Protein AF-A0A6P5U0V2-F1 (afdb_monomer_lite)

Foldseek 3Di:
DDDPPPDDDDPVVVVVVVVVVVVVVVVVVVVVVLVVVPPDPDPDPVPVPVVVLVVVVVVFVDDSVVLVVLQVVQCCLCPSPNVPQWHALLSVCCVPPVGSDDDDPVSVVLQVQLPPVPPRIHHSSSSRVSCRVVPDPPDD

Radius of gyration: 22.87 Å; chains: 1; bounding box: 78×33×63 Å

Organism: Prunus avium (NCBI:txid42229)

pLDDT: mean 78.42, std 18.12, range [31.5, 96.31]

Secondary structure (DSSP, 8-state):
----------HHHHHHHHHHHHHHHHHHHHHHHHHHT----------S-HHHHHHHHHHSS--HHHHHHHHHHHHHHTTSS--SSSEEHHHHHHHHHS-S-S--HHHHHHHHHH-SS-SSEE-HHHHHHHHHTTSPPP--

Structure (mmCIF, N/CA/C/O backbone):
data_AF-A0A6P5U0V2-F1
#
_entry.id   AF-A0A6P5U0V2-F1
#
loop_
_atom_site.group_PDB
_atom_site.id
_atom_site.type_symbol
_atom_site.label_atom_id
_atom_site.label_alt_id
_atom_site.label_comp_id
_atom_site.label_asym_id
_atom_site.label_entity_id
_atom_site.label_seq_id
_atom_site.pdbx_PDB_ins_code
_atom_site.Cartn_x
_atom_site.Cartn_y
_atom_site.Cartn_z
_atom_site.occupancy
_atom_site.B_iso_or_equiv
_atom_site.auth_seq_id
_atom_site.auth_comp_id
_atom_site.auth_asym_id
_atom_site.auth_atom_id
_atom_site.pdbx_PDB_model_num
ATOM 1 N N . MET A 1 1 ? -57.575 7.567 32.388 1.00 35.69 1 MET A N 1
ATOM 2 C CA . MET A 1 1 ? -57.324 7.178 30.985 1.00 35.69 1 MET A CA 1
ATOM 3 C C . MET A 1 1 ? -56.023 7.835 30.590 1.00 35.69 1 MET A C 1
ATOM 5 O O . MET A 1 1 ? -55.983 9.008 30.243 1.00 35.69 1 MET A O 1
ATOM 9 N N . ASP A 1 2 ? -54.969 7.074 30.832 1.00 42.03 2 ASP A N 1
ATOM 10 C CA . ASP A 1 2 ? -53.555 7.418 30.739 1.00 42.03 2 ASP A CA 1
ATOM 11 C C . ASP A 1 2 ? -53.061 7.208 29.306 1.00 42.03 2 ASP A C 1
ATOM 13 O O . ASP A 1 2 ? -53.521 6.252 28.690 1.00 42.03 2 ASP A O 1
ATOM 17 N N . PHE A 1 3 ? -52.108 8.016 28.812 1.00 31.50 3 PHE A N 1
ATOM 18 C CA . PHE A 1 3 ? -50.930 7.503 28.079 1.00 31.50 3 PHE A CA 1
ATOM 19 C C . PHE A 1 3 ? -49.884 8.591 27.738 1.00 31.50 3 PHE A C 1
ATOM 21 O O . PHE A 1 3 ? -49.513 8.775 26.584 1.00 31.50 3 PHE A O 1
ATOM 28 N N . TRP A 1 4 ? -49.340 9.306 28.726 1.00 40.41 4 TRP A N 1
ATOM 29 C CA . TRP A 1 4 ? -47.993 9.876 28.559 1.00 40.41 4 TRP A CA 1
ATOM 30 C C . TRP A 1 4 ? -47.007 8.881 29.160 1.00 40.41 4 TRP A C 1
ATOM 32 O O . TRP A 1 4 ? -46.662 8.940 30.337 1.00 40.41 4 TRP A O 1
ATOM 42 N N . ARG A 1 5 ? -46.627 7.884 28.354 1.00 35.75 5 ARG A N 1
ATOM 43 C CA . ARG A 1 5 ? -45.618 6.886 28.716 1.00 35.75 5 ARG A CA 1
ATOM 44 C C . ARG A 1 5 ? -44.236 7.517 28.553 1.00 35.75 5 ARG A C 1
ATOM 46 O O . ARG A 1 5 ? -43.553 7.314 27.553 1.00 35.75 5 ARG A O 1
ATOM 53 N N . SER A 1 6 ? -43.851 8.314 29.543 1.00 41.31 6 SER A N 1
ATOM 54 C CA . SER A 1 6 ? -42.483 8.789 29.734 1.00 41.31 6 SER A CA 1
ATOM 55 C C . SER A 1 6 ? -41.578 7.570 29.906 1.00 41.31 6 SER A C 1
ATOM 57 O O . SER A 1 6 ? -41.598 6.916 30.946 1.00 41.31 6 SER A O 1
ATOM 59 N N . SER A 1 7 ? -40.830 7.212 28.866 1.00 48.03 7 SER A N 1
ATOM 60 C CA . SER A 1 7 ? -39.841 6.138 28.953 1.00 48.03 7 SER A CA 1
ATOM 61 C C . SER A 1 7 ? -38.583 6.736 29.578 1.00 48.03 7 SER A C 1
ATOM 63 O O . SER A 1 7 ? -37.875 7.502 28.929 1.00 48.03 7 SER A O 1
ATOM 65 N N . SER A 1 8 ? -38.352 6.471 30.865 1.00 59.53 8 SER A N 1
ATOM 66 C CA . SER A 1 8 ? -37.146 6.907 31.568 1.00 59.53 8 SER A CA 1
ATOM 67 C C . SER A 1 8 ? -35.952 6.096 31.064 1.00 59.53 8 SER A C 1
ATOM 69 O O . SER A 1 8 ? -35.738 4.972 31.515 1.00 59.53 8 SER A O 1
ATOM 71 N N . LEU A 1 9 ? -35.194 6.643 30.114 1.00 59.34 9 LEU A N 1
ATOM 72 C CA . LEU A 1 9 ? -33.872 6.113 29.783 1.00 59.34 9 LEU A CA 1
ATOM 73 C C . LEU A 1 9 ? -33.003 6.175 31.043 1.00 59.34 9 LEU A C 1
ATOM 75 O O . LEU A 1 9 ? -32.950 7.200 31.730 1.00 59.34 9 LEU A O 1
ATOM 79 N N . SER A 1 10 ? -32.371 5.056 31.373 1.00 75.25 10 SER A N 1
ATOM 80 C CA . SER A 1 10 ? -31.473 4.940 32.514 1.00 75.25 10 SER A CA 1
ATOM 81 C C . SER A 1 10 ? -30.261 5.857 32.329 1.00 75.25 10 SER A C 1
ATOM 83 O O . SER A 1 10 ? -29.835 6.149 31.210 1.00 75.25 10 SER A O 1
ATOM 85 N N . LEU A 1 11 ? -29.669 6.302 33.439 1.00 74.50 11 LEU A N 1
ATOM 86 C CA . LEU A 1 11 ? -28.476 7.158 33.447 1.00 74.50 11 LEU A CA 1
ATOM 87 C C . LEU A 1 11 ? -27.356 6.611 32.532 1.00 74.50 11 LEU A C 1
ATOM 89 O O . LEU A 1 11 ? -26.650 7.383 31.890 1.00 74.50 11 LEU A O 1
ATOM 93 N N . GLY A 1 12 ? -27.228 5.282 32.434 1.00 73.56 12 GLY A N 1
ATOM 94 C CA . GLY A 1 12 ? -26.243 4.610 31.584 1.00 73.56 12 GLY A CA 1
ATOM 95 C C . GLY A 1 12 ? -26.471 4.813 30.085 1.00 73.56 12 GLY A C 1
ATOM 96 O O . GLY A 1 12 ? -25.506 4.972 29.343 1.00 73.56 12 GLY A O 1
ATOM 97 N N . GLU A 1 13 ? -27.721 4.884 29.632 1.00 78.94 13 GLU A N 1
ATOM 98 C CA . GLU A 1 13 ? -28.049 5.105 28.217 1.00 78.94 13 GLU A CA 1
ATOM 99 C C . GLU A 1 13 ? -27.794 6.559 27.810 1.00 78.94 13 GLU A C 1
ATOM 101 O O . GLU A 1 13 ? -27.306 6.826 26.713 1.00 78.94 13 GLU A O 1
ATOM 106 N N . TRP A 1 14 ? -28.031 7.497 28.731 1.00 80.19 14 TRP A N 1
ATOM 107 C CA . TRP A 1 14 ? -27.669 8.904 28.554 1.00 80.19 14 TRP A CA 1
ATOM 108 C C . TRP A 1 14 ? -26.158 9.103 28.449 1.00 80.19 14 TRP A C 1
ATOM 110 O O . TRP A 1 14 ? -25.680 9.807 27.560 1.00 80.19 14 TRP A O 1
ATOM 120 N N . ILE A 1 15 ? -25.407 8.448 29.335 1.00 86.06 15 ILE A N 1
ATOM 121 C CA . ILE A 1 15 ? -23.944 8.468 29.309 1.00 86.06 15 ILE A CA 1
ATOM 122 C C . ILE A 1 15 ? -23.444 7.859 27.993 1.00 86.06 15 ILE A C 1
ATOM 124 O O . ILE A 1 15 ? -22.623 8.469 27.315 1.00 86.06 15 ILE A O 1
ATOM 128 N N . CYS A 1 16 ? -23.983 6.710 27.581 1.00 81.19 16 CYS A N 1
ATOM 129 C CA . CYS A 1 16 ? -23.580 6.040 26.346 1.00 81.19 16 CYS A CA 1
ATOM 130 C C . CYS A 1 16 ? -23.844 6.903 25.100 1.00 81.19 16 CYS A C 1
ATOM 132 O O . CYS A 1 16 ? -22.944 7.086 24.282 1.00 81.19 16 CYS A O 1
ATOM 134 N N . ALA A 1 17 ? -25.027 7.516 24.992 1.00 83.44 17 ALA A N 1
ATOM 135 C CA . ALA A 1 17 ? -25.353 8.410 23.881 1.00 83.44 17 ALA A CA 1
ATOM 136 C C . ALA A 1 17 ? -24.435 9.646 23.829 1.00 83.44 17 ALA A C 1
ATOM 138 O O . ALA A 1 17 ? -23.992 10.045 22.751 1.00 83.44 17 ALA A O 1
ATOM 139 N N . ALA A 1 18 ? -24.102 10.224 24.988 1.00 84.06 18 ALA A N 1
ATOM 140 C CA . ALA A 1 18 ? -23.179 11.354 25.073 1.00 84.06 18 ALA A CA 1
ATOM 141 C C . ALA A 1 18 ? -21.746 10.971 24.660 1.00 84.06 18 ALA A C 1
ATOM 143 O O . ALA A 1 18 ? -21.099 11.720 23.928 1.00 84.06 18 ALA A O 1
ATOM 144 N N . PHE A 1 19 ? -21.267 9.791 25.071 1.00 87.06 19 PHE A N 1
ATOM 145 C CA . PHE A 1 19 ? -19.957 9.276 24.661 1.00 87.06 19 PHE A CA 1
ATOM 146 C C . PHE A 1 19 ? -19.891 8.996 23.158 1.00 87.06 19 PHE A C 1
ATOM 148 O O . PHE A 1 19 ? -18.904 9.363 22.526 1.00 87.06 19 PHE A O 1
ATOM 155 N N . ILE A 1 20 ? -20.940 8.418 22.568 1.00 86.19 20 ILE A N 1
ATOM 156 C CA . ILE A 1 20 ? -21.002 8.171 21.119 1.00 86.19 20 ILE A CA 1
ATOM 157 C C . ILE A 1 20 ? -20.915 9.490 20.344 1.00 86.19 20 ILE A C 1
ATOM 159 O O . ILE A 1 20 ? -20.136 9.591 19.400 1.00 86.19 20 ILE A O 1
ATOM 163 N N . LEU A 1 21 ? -21.655 10.522 20.762 1.00 86.81 21 LEU A N 1
ATOM 164 C CA . LEU A 1 21 ? -21.589 11.838 20.122 1.00 86.81 21 LEU A CA 1
ATOM 165 C C . LEU A 1 21 ? -20.183 12.446 20.220 1.00 86.81 21 LEU A C 1
ATOM 167 O O . LEU A 1 21 ? -19.686 13.016 19.253 1.00 86.81 21 LEU A O 1
ATOM 171 N N . PHE A 1 22 ? -19.531 12.297 21.373 1.00 90.06 22 PHE A N 1
ATOM 172 C CA . PHE A 1 22 ? -18.180 12.803 21.589 1.00 90.06 22 PHE A CA 1
ATOM 173 C C . PHE A 1 22 ? -17.141 12.076 20.724 1.00 90.06 22 PHE A C 1
ATOM 175 O O . PHE A 1 22 ? -16.295 12.731 20.122 1.00 90.06 22 PHE A O 1
ATOM 182 N N . VAL A 1 23 ? -17.246 10.749 20.598 1.00 87.62 23 VAL A N 1
ATOM 183 C CA . VAL A 1 23 ? -16.392 9.947 19.709 1.00 87.62 23 VAL A CA 1
ATOM 184 C C . VAL A 1 23 ? -16.599 10.359 18.253 1.00 87.62 23 VAL A C 1
ATOM 186 O O . VAL A 1 23 ? -15.622 10.646 17.577 1.00 87.62 23 VAL A O 1
ATOM 189 N N . VAL A 1 24 ? -17.844 10.501 17.786 1.00 87.19 24 VAL A N 1
ATOM 190 C CA . VAL A 1 24 ? -18.129 10.952 16.409 1.00 87.19 24 VAL A CA 1
ATOM 191 C C . VAL A 1 24 ? -17.547 12.343 16.140 1.00 87.19 24 VAL A C 1
ATOM 193 O O . VAL A 1 24 ? -16.984 12.578 15.075 1.00 87.19 24 VAL A O 1
ATOM 196 N N . ILE A 1 25 ? -17.641 13.267 17.101 1.00 90.62 25 ILE A N 1
ATOM 197 C CA . ILE A 1 25 ? -17.050 14.605 16.966 1.00 90.62 25 ILE A CA 1
ATOM 198 C C . ILE A 1 25 ? -15.522 14.525 16.906 1.00 90.62 25 ILE A C 1
ATOM 200 O O . ILE A 1 25 ? -14.926 15.203 16.074 1.00 90.62 25 ILE A O 1
ATOM 204 N N . ILE A 1 26 ? -14.891 13.710 17.756 1.00 88.81 26 ILE A N 1
ATOM 205 C CA . ILE A 1 26 ? -13.436 13.512 17.741 1.00 88.81 26 ILE A CA 1
ATOM 206 C C . ILE A 1 26 ? -12.987 12.911 16.409 1.00 88.81 26 ILE A C 1
ATOM 208 O O . ILE A 1 26 ? -12.052 13.435 15.816 1.00 88.81 26 ILE A O 1
ATOM 212 N N . GLU A 1 27 ? -13.670 11.883 15.911 1.00 82.38 27 GLU A N 1
ATOM 213 C CA . GLU A 1 27 ? -13.374 11.250 14.620 1.00 82.38 27 GLU A CA 1
ATOM 214 C C . GLU A 1 27 ? -13.464 12.258 13.464 1.00 82.38 27 GLU A C 1
ATOM 216 O O . GLU A 1 27 ? -12.543 12.373 12.655 1.00 82.38 27 GLU A O 1
ATOM 221 N N . VAL A 1 28 ? -14.525 13.073 13.424 1.00 82.88 28 VAL A N 1
ATOM 222 C CA . VAL A 1 28 ? -14.673 14.135 12.412 1.00 82.88 28 VAL A CA 1
ATOM 223 C C . VAL A 1 28 ? -13.575 15.191 12.551 1.00 82.88 28 VAL A C 1
ATOM 225 O O . VAL A 1 28 ? -13.055 15.675 11.547 1.00 82.88 28 VAL A O 1
ATOM 228 N N . LEU A 1 29 ? -13.195 15.554 13.777 1.00 82.94 29 LEU A N 1
ATOM 229 C CA . LEU A 1 29 ? -12.153 16.548 14.021 1.00 82.94 29 LEU A CA 1
ATOM 230 C C . LEU A 1 29 ? -10.769 16.025 13.617 1.00 82.94 29 LEU A C 1
ATOM 232 O O . LEU A 1 29 ? -9.999 16.771 13.019 1.00 82.94 29 LEU A O 1
ATOM 236 N N . ILE A 1 30 ? -10.475 14.751 13.891 1.00 81.25 30 ILE A N 1
ATOM 237 C CA . ILE A 1 30 ? -9.260 14.072 13.429 1.00 81.25 30 ILE A CA 1
ATOM 238 C C . ILE A 1 30 ? -9.231 14.084 11.904 1.00 81.25 30 ILE A C 1
ATOM 240 O O . ILE A 1 30 ? -8.252 14.570 11.349 1.00 81.25 30 ILE A O 1
ATOM 244 N N . PHE A 1 31 ? -10.320 13.672 11.247 1.00 74.06 31 PHE A N 1
ATOM 245 C CA . PHE A 1 31 ? -10.428 13.650 9.787 1.00 74.06 31 PHE A CA 1
ATOM 246 C C . PHE A 1 31 ? -10.191 15.033 9.153 1.00 74.06 31 PHE A C 1
ATOM 248 O O . PHE A 1 31 ? -9.426 15.164 8.197 1.00 74.06 31 PHE A O 1
ATOM 255 N N . VAL A 1 32 ? -10.791 16.089 9.715 1.00 73.38 32 VAL A N 1
ATOM 256 C CA . VAL A 1 32 ? -10.603 17.476 9.248 1.00 73.38 32 VAL A CA 1
ATOM 257 C C . VAL A 1 32 ? -9.167 17.951 9.470 1.00 73.38 32 VAL A C 1
ATOM 259 O O . VAL A 1 32 ? -8.594 18.612 8.605 1.00 73.38 32 VAL A O 1
ATOM 262 N N . VAL A 1 33 ? -8.561 17.623 10.612 1.00 73.31 33 VAL A N 1
ATOM 263 C CA . VAL A 1 33 ? -7.186 18.033 10.919 1.00 73.31 33 VAL A CA 1
ATOM 264 C C . VAL A 1 33 ? -6.183 17.278 10.042 1.00 73.31 33 VAL A C 1
ATOM 266 O O . VAL A 1 33 ? -5.233 17.897 9.569 1.00 73.31 33 VAL A O 1
ATOM 269 N N . THR A 1 34 ? -6.399 15.991 9.760 1.00 67.19 34 THR A N 1
ATOM 270 C CA . THR A 1 34 ? -5.563 15.219 8.825 1.00 67.19 34 THR A CA 1
ATOM 271 C C . THR A 1 34 ? -5.674 15.737 7.392 1.00 67.19 34 THR A C 1
ATOM 273 O O . THR A 1 34 ? -4.651 15.855 6.721 1.00 67.19 34 THR A O 1
ATOM 276 N N . ASP A 1 35 ? -6.864 16.162 6.951 1.00 58.41 35 ASP A N 1
ATOM 277 C CA . ASP A 1 35 ? -7.057 16.796 5.637 1.00 58.41 35 ASP A CA 1
ATOM 278 C C . ASP A 1 35 ? -6.303 18.142 5.545 1.00 58.41 35 ASP A C 1
ATOM 280 O O . ASP A 1 35 ? -5.623 18.420 4.555 1.00 58.41 35 ASP A O 1
ATOM 284 N N . CYS A 1 36 ? -6.284 18.924 6.636 1.00 54.75 36 CYS A N 1
ATOM 285 C CA . CYS A 1 36 ? -5.545 20.192 6.730 1.00 54.75 36 CYS A CA 1
ATOM 286 C C . CYS A 1 36 ? -4.009 20.058 6.676 1.00 54.75 36 CYS A C 1
ATOM 288 O O . CYS A 1 36 ? -3.325 21.056 6.435 1.00 54.75 36 CYS A O 1
ATOM 290 N N . PHE A 1 37 ? -3.435 18.874 6.920 1.00 54.38 37 PHE A N 1
ATOM 291 C CA . PHE A 1 37 ? -1.977 18.672 6.916 1.00 54.38 37 PHE A CA 1
ATOM 292 C C . PHE A 1 37 ? -1.412 18.145 5.587 1.00 54.38 37 PHE A C 1
ATOM 294 O O . PHE A 1 37 ? -0.198 17.946 5.491 1.00 54.38 37 PHE A O 1
ATOM 301 N N . SER A 1 38 ? -2.244 18.005 4.552 1.00 51.75 38 SER A N 1
ATOM 302 C CA . SER A 1 38 ? -1.845 17.405 3.268 1.00 51.75 38 SER A CA 1
ATOM 303 C C . SER A 1 38 ? -0.969 18.287 2.358 1.00 51.75 38 SER A C 1
ATOM 305 O O . SER A 1 38 ? -0.471 17.793 1.353 1.00 51.75 38 SER A O 1
ATOM 307 N N . ASP A 1 39 ? -0.682 19.546 2.713 1.00 46.84 39 ASP A N 1
ATOM 308 C CA . ASP A 1 39 ? 0.137 20.464 1.893 1.00 46.84 39 ASP A CA 1
ATOM 309 C C . ASP A 1 39 ? 1.475 20.852 2.544 1.00 46.84 39 ASP A C 1
ATOM 311 O O . ASP A 1 39 ? 1.865 22.022 2.617 1.00 46.84 39 ASP A O 1
ATOM 315 N N . ARG A 1 40 ? 2.241 19.864 3.022 1.00 50.25 40 ARG A N 1
ATOM 316 C CA . ARG A 1 40 ? 3.667 20.085 3.309 1.00 50.25 40 ARG A CA 1
ATOM 317 C C . ARG A 1 40 ? 4.530 19.306 2.322 1.00 50.25 40 ARG A C 1
ATOM 319 O O . ARG A 1 40 ? 4.631 18.090 2.468 1.00 50.25 40 ARG A O 1
ATOM 326 N N . PRO A 1 41 ? 5.235 19.975 1.384 1.00 43.81 41 PRO A N 1
ATOM 327 C CA . PRO A 1 41 ? 6.309 19.329 0.649 1.00 43.81 41 PRO A CA 1
ATOM 328 C C . PRO A 1 41 ? 7.428 19.044 1.651 1.00 43.81 41 PRO A C 1
ATOM 330 O O . PRO A 1 41 ? 8.248 19.906 1.976 1.00 43.81 41 PRO A O 1
ATOM 333 N N . ARG A 1 42 ? 7.427 17.838 2.222 1.00 46.81 42 ARG A N 1
ATOM 334 C CA . ARG A 1 42 ? 8.554 17.372 3.023 1.00 46.81 42 ARG A CA 1
ATOM 335 C C . ARG A 1 42 ? 9.739 17.168 2.081 1.00 46.81 42 ARG A C 1
ATOM 337 O O . ARG A 1 42 ? 9.553 16.625 0.990 1.00 46.81 42 ARG A O 1
ATOM 344 N N . PRO A 1 43 ? 10.958 17.578 2.471 1.00 42.41 43 PRO A N 1
ATOM 345 C CA . PRO A 1 43 ? 12.144 17.253 1.702 1.00 42.41 43 PRO A CA 1
ATOM 346 C C . PRO A 1 43 ? 12.283 15.732 1.706 1.00 42.41 43 PRO A C 1
ATOM 348 O O . PRO A 1 43 ? 12.627 15.122 2.717 1.00 42.41 43 PRO A O 1
ATOM 351 N N . THR A 1 44 ? 11.958 15.128 0.568 1.00 45.59 44 THR A N 1
ATOM 352 C CA . THR A 1 44 ? 12.106 13.705 0.284 1.00 45.59 44 THR A CA 1
ATOM 353 C C . THR A 1 44 ? 13.513 13.268 0.673 1.00 45.59 44 THR A C 1
ATOM 355 O O . THR A 1 44 ? 14.489 13.630 0.004 1.00 45.59 44 THR A O 1
ATOM 358 N N . LYS A 1 45 ? 13.640 12.468 1.736 1.00 42.69 45 LYS A N 1
ATOM 359 C CA . LYS A 1 45 ? 14.811 11.611 1.897 1.00 42.69 45 LYS A CA 1
ATOM 360 C C . LYS A 1 45 ? 14.782 10.656 0.709 1.00 42.69 45 LYS A C 1
ATOM 362 O O . LYS A 1 45 ? 14.009 9.709 0.682 1.00 42.69 45 LYS A O 1
ATOM 367 N N . ARG A 1 46 ? 15.605 10.944 -0.299 1.00 44.41 46 ARG A N 1
ATOM 368 C CA . ARG A 1 46 ? 15.923 10.044 -1.414 1.00 44.41 46 ARG A CA 1
ATOM 369 C C . ARG A 1 46 ? 16.642 8.804 -0.866 1.00 44.41 46 ARG A C 1
ATOM 371 O O . ARG A 1 46 ? 17.853 8.687 -1.026 1.00 44.41 46 ARG A O 1
ATOM 378 N N . ARG A 1 47 ? 15.951 7.933 -0.127 1.00 46.81 47 ARG A N 1
ATOM 379 C CA . ARG A 1 47 ? 16.528 6.664 0.341 1.00 46.81 47 ARG A CA 1
ATOM 380 C C . ARG A 1 47 ? 16.341 5.536 -0.667 1.00 46.81 47 ARG A C 1
ATOM 382 O O . ARG A 1 47 ? 17.188 4.649 -0.706 1.00 46.81 47 ARG A O 1
ATOM 389 N N . PHE A 1 48 ? 15.369 5.640 -1.573 1.00 50.75 48 PHE A N 1
ATOM 390 C CA . PHE A 1 48 ? 15.369 4.842 -2.796 1.00 50.75 48 PHE A CA 1
ATOM 391 C C . PHE A 1 48 ? 16.267 5.516 -3.842 1.00 50.75 48 PHE A C 1
ATOM 393 O O . PHE A 1 48 ? 15.863 6.374 -4.622 1.00 50.75 48 PHE A O 1
ATOM 400 N N . THR A 1 49 ? 17.564 5.236 -3.740 1.00 52.44 49 THR A N 1
ATOM 401 C CA . THR A 1 49 ? 18.595 5.850 -4.583 1.00 52.44 49 THR A CA 1
ATOM 402 C C . THR A 1 49 ? 18.418 5.378 -6.028 1.00 52.44 49 THR A C 1
ATOM 404 O O . THR A 1 49 ? 18.234 4.189 -6.255 1.00 52.44 49 THR A O 1
ATOM 407 N N . PHE A 1 50 ? 18.536 6.277 -7.010 1.00 51.00 50 PHE A N 1
ATOM 408 C CA . PHE A 1 50 ? 18.413 6.000 -8.456 1.00 51.00 50 PHE A CA 1
ATOM 409 C C . PHE A 1 50 ? 19.211 4.766 -8.940 1.00 51.00 50 PHE A C 1
ATOM 411 O O . PHE A 1 50 ? 18.789 4.074 -9.859 1.00 51.00 50 PHE A O 1
ATOM 418 N N . GLY A 1 51 ? 20.330 4.438 -8.280 1.00 52.84 51 GLY A N 1
ATOM 419 C CA . GLY A 1 51 ? 21.098 3.215 -8.547 1.00 52.84 51 GLY A CA 1
ATOM 420 C C . GLY A 1 51 ? 20.337 1.911 -8.261 1.00 52.84 51 GLY A C 1
ATOM 421 O O . GLY A 1 51 ? 20.508 0.942 -8.993 1.00 52.84 51 GLY A O 1
ATOM 422 N N . ASN A 1 52 ? 19.446 1.894 -7.264 1.00 61.00 52 ASN A N 1
ATOM 423 C CA . ASN A 1 52 ? 18.575 0.749 -6.984 1.00 61.00 52 ASN A CA 1
ATOM 424 C C . ASN A 1 52 ? 17.437 0.662 -8.012 1.00 61.00 52 ASN A C 1
ATOM 426 O O . ASN A 1 52 ? 17.074 -0.436 -8.415 1.00 61.00 52 ASN A O 1
ATOM 430 N N . MET A 1 53 ? 16.933 1.805 -8.503 1.00 64.00 53 MET A N 1
ATOM 431 C CA . MET A 1 53 ? 15.918 1.830 -9.567 1.00 64.00 53 MET A CA 1
ATOM 432 C C . MET A 1 53 ? 16.439 1.230 -10.872 1.00 64.00 53 MET A C 1
ATOM 434 O O . MET A 1 53 ? 15.702 0.503 -11.522 1.00 64.00 53 MET A O 1
ATOM 438 N N . SER A 1 54 ? 17.698 1.483 -11.251 1.00 59.81 54 SER A N 1
ATOM 439 C CA . SER A 1 54 ? 18.281 0.857 -12.447 1.00 59.81 54 SER A CA 1
ATOM 440 C C . SER A 1 54 ? 18.454 -0.658 -12.320 1.00 59.81 54 SER A C 1
ATOM 442 O O . SER A 1 54 ? 18.350 -1.347 -13.326 1.00 59.81 54 SER A O 1
ATOM 444 N N . VAL A 1 55 ? 18.699 -1.173 -11.109 1.00 63.50 55 VAL A N 1
ATOM 445 C CA . VAL A 1 55 ? 18.804 -2.622 -10.865 1.00 63.50 55 VAL A CA 1
ATOM 446 C C . VAL A 1 55 ? 17.418 -3.270 -10.889 1.00 63.50 55 VAL A C 1
ATOM 448 O O . VAL A 1 55 ? 17.240 -4.265 -11.580 1.00 63.50 55 VAL A O 1
ATOM 451 N N . LEU A 1 56 ? 16.416 -2.664 -10.237 1.00 65.25 56 LEU A N 1
ATOM 452 C CA . LEU A 1 56 ? 15.029 -3.141 -10.328 1.00 65.25 56 LEU A CA 1
ATOM 453 C C . LEU A 1 56 ? 14.474 -3.047 -11.756 1.00 65.25 56 LEU A C 1
ATOM 455 O O . LEU A 1 56 ? 13.765 -3.943 -12.184 1.00 65.25 56 LEU A O 1
ATOM 459 N N . ALA A 1 57 ? 14.786 -1.996 -12.516 1.00 61.44 57 ALA A N 1
ATOM 460 C CA . ALA A 1 57 ? 14.310 -1.848 -13.896 1.00 61.44 57 ALA A CA 1
ATOM 461 C C . ALA A 1 57 ? 14.861 -2.919 -14.855 1.00 61.44 57 ALA A C 1
ATOM 463 O O . ALA A 1 57 ? 14.281 -3.142 -15.912 1.00 61.44 57 ALA A O 1
ATOM 464 N N . ASP A 1 58 ? 15.984 -3.561 -14.525 1.00 63.31 58 ASP A N 1
ATOM 465 C CA . ASP A 1 58 ? 16.512 -4.681 -15.315 1.00 63.31 58 ASP A CA 1
ATOM 466 C C . ASP A 1 58 ? 15.760 -5.990 -15.004 1.00 63.31 58 ASP A C 1
ATOM 468 O O . ASP A 1 58 ? 15.579 -6.845 -15.870 1.00 63.31 58 ASP A O 1
ATOM 472 N N . GLU A 1 59 ? 15.254 -6.117 -13.776 1.00 67.38 59 GLU A N 1
ATOM 473 C CA . GLU A 1 59 ? 14.475 -7.264 -13.299 1.00 67.38 59 GLU A CA 1
ATOM 474 C C . GLU A 1 59 ? 12.971 -7.139 -13.620 1.00 67.38 59 GLU A C 1
ATOM 476 O O . GLU A 1 59 ? 12.245 -8.133 -13.712 1.00 67.38 59 GLU A O 1
ATOM 481 N N . ILE A 1 60 ? 12.487 -5.914 -13.837 1.00 72.38 60 ILE A N 1
ATOM 482 C CA . ILE A 1 60 ? 11.065 -5.567 -13.863 1.00 72.38 60 ILE A CA 1
ATOM 483 C C . ILE A 1 60 ? 10.746 -4.793 -15.148 1.00 72.38 60 ILE A C 1
ATOM 485 O O . ILE A 1 60 ? 11.526 -3.967 -15.601 1.00 72.38 60 ILE A O 1
ATOM 489 N N . ARG A 1 61 ? 9.577 -5.020 -15.761 1.00 73.12 61 ARG A N 1
ATOM 490 C CA . ARG A 1 61 ? 9.237 -4.485 -17.100 1.00 73.12 61 ARG A CA 1
ATOM 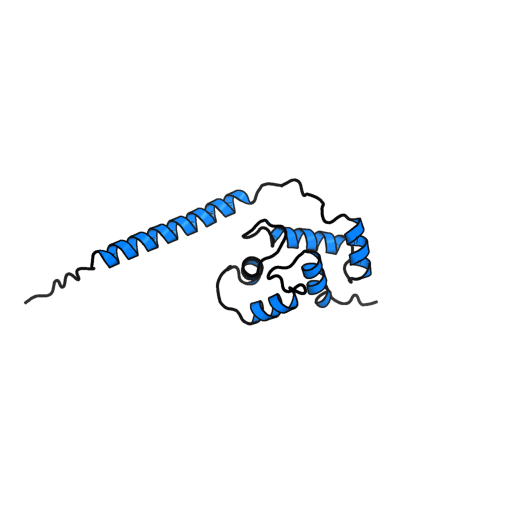491 C C . ARG A 1 61 ? 8.988 -2.968 -17.165 1.00 73.12 61 ARG A C 1
ATOM 493 O O . ARG A 1 61 ? 8.609 -2.468 -18.223 1.00 73.12 61 ARG A O 1
ATOM 500 N N . PHE A 1 62 ? 9.206 -2.247 -16.069 1.00 77.19 62 PHE A N 1
ATOM 501 C CA . PHE A 1 62 ? 8.989 -0.807 -15.983 1.00 77.19 62 PHE A CA 1
ATOM 502 C C . PHE A 1 62 ? 10.219 -0.009 -16.428 1.00 77.19 62 PHE A C 1
ATOM 504 O O . PHE A 1 62 ? 11.347 -0.296 -16.028 1.00 77.19 62 PHE A O 1
ATOM 511 N N . ILE A 1 63 ? 10.005 1.064 -17.191 1.00 81.00 63 ILE A N 1
ATOM 512 C CA . ILE A 1 63 ? 11.063 2.052 -17.462 1.00 81.00 63 ILE A CA 1
ATOM 513 C C . ILE A 1 63 ? 11.266 2.991 -16.261 1.00 81.00 63 ILE A C 1
ATOM 515 O O . ILE A 1 63 ? 10.380 3.160 -15.428 1.00 81.00 63 ILE A O 1
ATOM 519 N N . VAL A 1 64 ? 12.410 3.684 -16.202 1.00 80.50 64 VAL A N 1
ATOM 520 C CA . VAL A 1 64 ? 12.773 4.595 -15.091 1.00 80.50 64 VAL A CA 1
ATOM 521 C C . VAL A 1 64 ? 11.663 5.602 -14.752 1.00 80.50 64 VAL A C 1
ATOM 523 O O . VAL A 1 64 ? 11.364 5.823 -13.584 1.00 80.50 64 VAL A O 1
ATOM 526 N N . ASN A 1 65 ? 11.008 6.179 -15.763 1.00 85.12 65 ASN A N 1
ATOM 527 C CA . ASN A 1 65 ? 9.924 7.143 -15.546 1.00 85.12 65 ASN A CA 1
ATOM 528 C C . ASN A 1 65 ? 8.670 6.499 -14.935 1.00 85.12 65 ASN A C 1
ATOM 530 O O . ASN A 1 65 ? 7.959 7.147 -14.171 1.00 85.12 65 ASN A O 1
ATOM 534 N N . GLU A 1 66 ? 8.386 5.240 -15.273 1.00 87.88 66 GLU A N 1
ATOM 535 C CA . GLU A 1 66 ? 7.270 4.497 -14.686 1.00 87.88 66 GLU A CA 1
ATOM 536 C C . GLU A 1 66 ? 7.575 4.136 -13.231 1.00 87.88 66 GLU A C 1
ATOM 538 O O . GLU A 1 66 ? 6.703 4.285 -12.380 1.00 87.88 66 GLU A O 1
ATOM 543 N N . LEU A 1 67 ? 8.818 3.750 -12.921 1.00 86.75 67 LEU A N 1
ATOM 544 C CA . LEU A 1 67 ? 9.251 3.513 -11.541 1.00 86.75 67 LEU A CA 1
ATOM 545 C C . LEU A 1 67 ? 9.162 4.773 -10.676 1.00 86.75 67 LEU A C 1
ATOM 547 O O . LEU A 1 67 ? 8.711 4.689 -9.537 1.00 86.75 67 LEU A O 1
ATOM 551 N N . GLU A 1 68 ? 9.539 5.939 -11.202 1.00 87.69 68 GLU A N 1
ATOM 552 C CA . GLU A 1 68 ? 9.384 7.210 -10.482 1.00 87.69 68 GLU A CA 1
ATOM 553 C C . GLU A 1 68 ? 7.901 7.510 -10.209 1.00 87.69 68 GLU A C 1
ATOM 555 O O . GLU A 1 68 ? 7.527 7.866 -9.093 1.00 87.69 68 GLU A O 1
ATOM 560 N N . ALA A 1 69 ? 7.030 7.298 -11.202 1.00 91.19 69 ALA A N 1
ATOM 561 C CA . ALA A 1 69 ? 5.590 7.473 -11.026 1.00 91.19 69 ALA A CA 1
ATOM 562 C C . ALA A 1 69 ? 5.007 6.493 -9.989 1.00 91.19 69 ALA A C 1
ATOM 564 O O . ALA A 1 69 ? 4.171 6.885 -9.172 1.00 91.19 69 ALA A O 1
ATOM 565 N N . LEU A 1 70 ? 5.468 5.238 -9.984 1.00 91.94 70 LEU A N 1
ATOM 566 C CA . LEU A 1 70 ? 5.103 4.246 -8.971 1.00 91.94 70 LEU A CA 1
ATOM 567 C C . LEU A 1 70 ? 5.612 4.629 -7.584 1.00 91.94 70 LEU A C 1
ATOM 569 O O . LEU A 1 70 ? 4.900 4.415 -6.608 1.00 91.94 70 LEU A O 1
ATOM 573 N N . TYR A 1 71 ? 6.801 5.218 -7.481 1.00 91.75 71 TYR A N 1
ATOM 574 C CA . TYR A 1 71 ? 7.344 5.698 -6.213 1.00 91.75 71 TYR A CA 1
ATOM 575 C C . TYR A 1 71 ? 6.538 6.870 -5.647 1.00 91.75 71 TYR A C 1
ATOM 577 O O . TYR A 1 71 ? 6.234 6.900 -4.455 1.00 91.75 71 TYR A O 1
ATOM 585 N N . GLU A 1 72 ? 6.127 7.817 -6.491 1.00 93.25 72 GLU A N 1
ATOM 586 C CA . GLU A 1 72 ? 5.219 8.891 -6.076 1.00 93.25 72 GLU A CA 1
ATOM 587 C C . GLU A 1 72 ? 3.857 8.351 -5.622 1.00 93.25 72 GLU A C 1
ATOM 589 O O . GLU A 1 72 ? 3.321 8.801 -4.606 1.00 93.25 72 GLU A O 1
ATOM 594 N N . LEU A 1 73 ? 3.317 7.349 -6.326 1.00 93.62 73 LEU A N 1
ATOM 595 C CA . LEU A 1 73 ? 2.100 6.661 -5.899 1.00 93.62 73 LEU A CA 1
ATOM 596 C C . LEU A 1 73 ? 2.301 5.969 -4.547 1.00 93.62 73 LEU A C 1
ATOM 598 O O . LEU A 1 73 ? 1.497 6.180 -3.644 1.00 93.62 73 LEU A O 1
ATOM 602 N N . PHE A 1 74 ? 3.377 5.199 -4.393 1.00 94.19 74 PHE A N 1
ATOM 603 C CA . PHE A 1 74 ? 3.712 4.502 -3.155 1.00 94.19 74 PHE A CA 1
ATOM 604 C C . PHE A 1 74 ? 3.752 5.466 -1.970 1.00 94.19 74 PHE A C 1
ATOM 606 O O . PHE A 1 74 ? 3.023 5.258 -1.008 1.00 94.19 74 PHE A O 1
ATOM 613 N N . LYS A 1 75 ? 4.493 6.578 -2.082 1.00 92.88 75 LYS A N 1
ATOM 614 C CA . LYS A 1 75 ? 4.572 7.599 -1.023 1.00 92.88 75 LYS A CA 1
ATOM 615 C C . LYS A 1 75 ? 3.208 8.158 -0.633 1.00 92.88 75 LYS A C 1
ATOM 617 O O . LYS A 1 75 ? 2.966 8.437 0.537 1.00 92.88 75 LYS A O 1
ATOM 622 N N . LYS A 1 76 ? 2.325 8.368 -1.614 1.00 93.56 76 LYS A N 1
ATOM 623 C CA . LYS A 1 76 ? 0.968 8.859 -1.352 1.00 93.56 76 LYS A CA 1
ATOM 624 C C . LYS A 1 76 ? 0.134 7.833 -0.579 1.00 93.56 76 LYS A C 1
ATOM 626 O O . LYS A 1 76 ? -0.695 8.226 0.234 1.00 93.56 76 LYS A O 1
ATOM 631 N N . LEU A 1 77 ? 0.324 6.544 -0.853 1.00 94.25 77 LEU A N 1
ATOM 632 C CA . LEU A 1 77 ? -0.384 5.463 -0.168 1.00 94.25 77 LEU A CA 1
ATOM 633 C C . LEU A 1 77 ? 0.174 5.227 1.245 1.00 94.25 77 LEU A C 1
ATOM 635 O O . LEU A 1 77 ? -0.608 5.201 2.191 1.00 94.25 77 LEU A O 1
ATOM 639 N N . SER A 1 78 ? 1.501 5.159 1.384 1.00 94.81 78 SER A N 1
ATOM 640 C CA . SER A 1 78 ? 2.260 4.857 2.616 1.00 94.81 78 SER A CA 1
ATOM 641 C C . SER A 1 78 ? 2.309 5.998 3.643 1.00 94.81 78 SER A C 1
ATOM 643 O O . SER A 1 78 ? 3.214 6.069 4.471 1.00 94.81 78 SER A O 1
ATOM 645 N N . SER A 1 79 ? 1.480 7.019 3.456 1.00 93.50 79 SER A N 1
ATOM 646 C CA . SER A 1 79 ? 1.360 8.168 4.360 1.00 93.50 79 SER A CA 1
ATOM 647 C C . SER A 1 79 ? -0.095 8.601 4.519 1.00 93.50 79 SER A C 1
ATOM 649 O O . SER A 1 79 ? -0.379 9.703 4.994 1.00 93.50 79 SER A O 1
ATOM 651 N N . SER A 1 80 ? -1.029 7.744 4.092 1.00 92.31 80 SER A N 1
ATOM 652 C CA . SER A 1 80 ? -2.459 8.053 4.088 1.00 92.31 80 SER A CA 1
ATOM 653 C C . SER A 1 80 ? -3.083 7.922 5.475 1.00 92.31 80 SER A C 1
ATOM 655 O O . SER A 1 80 ? -4.024 8.655 5.787 1.00 92.31 80 SER A O 1
ATOM 657 N N . ILE A 1 81 ? -2.542 7.037 6.316 1.00 90.44 81 ILE A N 1
ATOM 658 C CA . ILE A 1 81 ? -2.927 6.879 7.722 1.00 90.44 81 ILE A CA 1
ATOM 659 C C . ILE A 1 81 ? -1.680 6.964 8.608 1.00 90.44 81 ILE A C 1
ATOM 661 O O . ILE A 1 81 ? -1.680 7.714 9.589 1.00 90.44 81 ILE A O 1
ATOM 665 N N . ILE A 1 82 ? -0.617 6.228 8.265 1.00 89.94 82 ILE A N 1
ATOM 666 C CA . ILE A 1 82 ? 0.624 6.148 9.043 1.00 89.94 82 ILE A CA 1
ATOM 667 C C . ILE A 1 82 ? 1.793 6.475 8.115 1.00 89.94 82 ILE A C 1
ATOM 669 O O . ILE A 1 82 ? 1.986 5.841 7.096 1.00 89.94 82 ILE A O 1
ATOM 673 N N . ASP A 1 83 ? 2.593 7.475 8.475 1.00 92.44 83 ASP A N 1
ATOM 674 C CA . ASP A 1 83 ? 3.753 7.905 7.687 1.00 92.44 83 ASP A CA 1
ATOM 675 C C . ASP A 1 83 ? 5.026 7.186 8.164 1.00 92.44 83 ASP A C 1
ATOM 677 O O . ASP A 1 83 ? 5.840 7.766 8.893 1.00 92.44 83 ASP A O 1
ATOM 681 N N . ASP A 1 84 ? 5.158 5.902 7.812 1.00 90.81 84 ASP A N 1
ATOM 682 C CA . ASP A 1 84 ? 6.294 5.044 8.195 1.00 90.81 84 ASP A CA 1
ATOM 683 C C . ASP A 1 84 ? 7.090 4.457 7.015 1.00 90.81 84 ASP A C 1
ATOM 685 O O . ASP A 1 84 ? 7.961 3.612 7.215 1.00 90.81 84 ASP A O 1
ATOM 689 N N . GLU A 1 85 ? 6.854 4.970 5.804 1.00 91.25 85 GLU A N 1
ATOM 690 C CA . GLU A 1 85 ? 7.489 4.517 4.556 1.00 91.25 85 GLU A CA 1
ATOM 691 C C . GLU A 1 85 ? 7.111 3.073 4.150 1.00 91.25 85 GLU A C 1
ATOM 693 O O . GLU A 1 85 ? 7.781 2.482 3.301 1.00 91.25 85 GLU A O 1
ATOM 698 N N . SER A 1 86 ? 6.021 2.524 4.695 1.00 93.81 86 SER A N 1
ATOM 699 C CA . SER A 1 86 ? 5.431 1.238 4.306 1.00 93.81 86 SER A CA 1
ATOM 700 C C . SER A 1 86 ? 3.922 1.376 4.110 1.00 93.81 86 SER A C 1
ATOM 702 O O . SER A 1 86 ? 3.320 2.323 4.603 1.00 93.81 86 SER A O 1
ATOM 704 N N . ILE A 1 87 ? 3.301 0.486 3.335 1.00 95.31 87 ILE A N 1
ATOM 705 C CA . ILE A 1 87 ? 1.841 0.508 3.175 1.00 95.31 87 ILE A CA 1
ATOM 706 C C . ILE A 1 87 ? 1.230 -0.562 4.073 1.00 95.31 87 ILE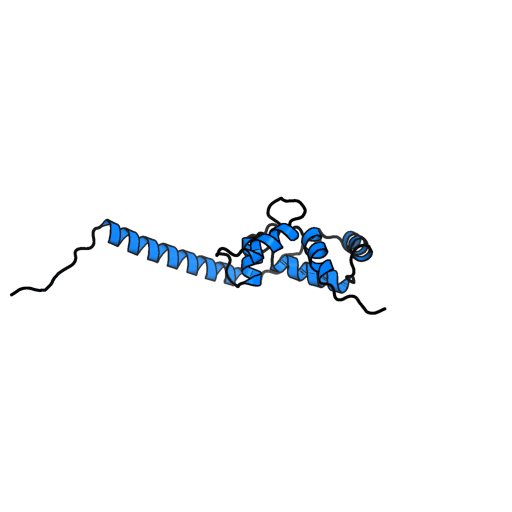 A C 1
ATOM 708 O O . ILE A 1 87 ? 1.476 -1.758 3.887 1.00 95.31 87 ILE A O 1
ATOM 712 N N . HIS A 1 88 ? 0.389 -0.124 5.006 1.00 95.19 88 HIS A N 1
ATOM 713 C CA . HIS A 1 88 ? -0.402 -1.012 5.861 1.00 95.19 88 HIS A CA 1
ATOM 714 C C . HIS A 1 88 ? -1.668 -1.498 5.152 1.00 95.19 88 HIS A C 1
ATOM 716 O O . HIS A 1 88 ? -2.133 -0.925 4.159 1.00 95.19 88 HIS A O 1
ATOM 722 N N . LYS A 1 89 ? -2.286 -2.551 5.688 1.00 95.12 89 LYS A N 1
ATOM 723 C CA . LYS A 1 89 ? -3.522 -3.119 5.131 1.00 95.12 89 LYS A CA 1
ATOM 724 C C . LYS A 1 89 ? -4.665 -2.116 5.089 1.00 95.12 89 LYS A C 1
ATOM 726 O O . LYS A 1 89 ? -5.396 -2.059 4.100 1.00 95.12 89 LYS A O 1
ATOM 731 N N . GLU A 1 90 ? -4.787 -1.303 6.124 1.00 94.75 90 GLU A N 1
ATOM 732 C CA . GLU A 1 90 ? -5.813 -0.275 6.260 1.00 94.75 90 GLU A CA 1
ATOM 733 C C . GLU A 1 90 ? -5.623 0.841 5.222 1.00 94.75 90 GLU A C 1
ATOM 735 O O . GLU A 1 90 ? -6.596 1.336 4.654 1.00 94.75 90 GLU A O 1
ATOM 740 N N . GLU A 1 91 ? -4.374 1.195 4.911 1.00 96.31 91 GLU A N 1
ATOM 741 C CA . GLU A 1 91 ? -4.032 2.192 3.889 1.00 96.31 91 GLU A CA 1
ATOM 742 C C . GLU A 1 91 ? -4.313 1.671 2.479 1.00 96.31 91 GLU A C 1
ATOM 744 O O . GLU A 1 91 ? -4.900 2.368 1.645 1.00 96.31 91 GLU A O 1
ATOM 749 N N . PHE A 1 92 ? -3.973 0.407 2.219 1.00 95.44 92 PHE A N 1
ATOM 750 C CA . PHE A 1 92 ? -4.309 -0.251 0.961 1.00 95.44 92 PHE A CA 1
ATOM 751 C C . PHE A 1 92 ? -5.829 -0.377 0.774 1.00 95.44 92 PHE A C 1
ATOM 753 O O . PHE A 1 92 ? -6.357 -0.114 -0.312 1.00 95.44 92 PHE A O 1
ATOM 760 N N . GLN A 1 93 ? -6.559 -0.701 1.844 1.00 96.06 93 GLN A N 1
ATOM 761 C CA . GLN A 1 93 ? -8.019 -0.744 1.837 1.00 96.06 93 GLN A CA 1
ATOM 762 C C . GLN A 1 93 ? -8.629 0.630 1.560 1.00 96.06 93 GLN A C 1
ATOM 764 O O . GLN A 1 93 ? -9.529 0.753 0.719 1.00 96.06 93 GLN A O 1
ATOM 769 N N . LEU A 1 94 ? -8.106 1.666 2.219 1.00 95.56 94 LEU A N 1
ATOM 770 C CA . LEU A 1 94 ? -8.519 3.047 2.014 1.00 95.56 94 LEU A CA 1
ATOM 771 C C . LEU A 1 94 ? -8.327 3.468 0.554 1.00 95.56 94 LEU A C 1
ATOM 773 O O . LEU A 1 94 ? -9.230 4.067 -0.033 1.00 95.56 94 LEU A O 1
ATOM 777 N N . ALA A 1 95 ? -7.205 3.101 -0.060 1.00 94.06 95 ALA A N 1
ATOM 778 C CA . ALA A 1 95 ? -6.914 3.417 -1.454 1.00 94.06 95 ALA A CA 1
ATOM 779 C C . ALA A 1 95 ? -7.899 2.766 -2.441 1.00 94.06 95 ALA A C 1
ATOM 781 O O . ALA A 1 95 ? -8.337 3.412 -3.396 1.00 94.06 95 ALA A O 1
ATOM 782 N N . LEU A 1 96 ? -8.266 1.502 -2.207 1.00 93.75 96 LEU A N 1
ATOM 783 C CA . LEU A 1 96 ? -9.136 0.737 -3.106 1.00 93.75 96 LEU A CA 1
ATOM 784 C C . LEU A 1 96 ? -10.626 1.034 -2.906 1.00 93.75 96 LEU A C 1
ATOM 786 O O . LEU A 1 96 ? -11.370 1.164 -3.880 1.00 93.75 96 LEU A O 1
ATOM 790 N N . PHE A 1 97 ? -11.071 1.138 -1.654 1.00 94.69 97 PHE A N 1
ATOM 791 C CA . PHE A 1 97 ? -12.494 1.182 -1.304 1.00 94.69 97 PHE A CA 1
ATOM 792 C C . PHE A 1 97 ? -12.943 2.511 -0.699 1.00 94.69 97 PHE A C 1
ATOM 794 O O . PHE A 1 97 ? -14.134 2.682 -0.442 1.00 94.69 97 PHE A O 1
ATOM 801 N N . ARG A 1 98 ? -12.023 3.465 -0.495 1.00 93.88 98 ARG A N 1
ATOM 802 C CA . ARG A 1 98 ? -12.288 4.762 0.160 1.00 93.88 98 ARG A CA 1
ATOM 803 C C . ARG A 1 98 ? -12.804 4.623 1.597 1.00 93.88 98 ARG A C 1
ATOM 805 O O . ARG A 1 98 ? -13.503 5.499 2.096 1.00 93.88 98 ARG A O 1
ATOM 812 N N . THR A 1 99 ? -12.458 3.519 2.252 1.00 93.06 99 THR A N 1
ATOM 813 C CA . THR A 1 99 ? -12.711 3.251 3.671 1.00 93.06 99 THR A CA 1
ATOM 814 C C . THR A 1 99 ? -11.535 2.453 4.229 1.00 93.06 99 THR A C 1
ATOM 816 O O . THR A 1 99 ? -11.111 1.511 3.564 1.00 93.06 99 THR A O 1
ATOM 819 N N . PRO A 1 100 ? -11.011 2.782 5.420 1.00 90.12 100 PRO A N 1
ATOM 820 C CA . PRO A 1 100 ? -9.940 2.006 6.041 1.00 90.12 100 PRO A CA 1
ATOM 821 C C . PRO A 1 100 ? -10.473 0.791 6.821 1.00 90.12 100 PRO A C 1
ATOM 823 O O . PRO A 1 100 ? -9.695 -0.014 7.316 1.00 90.12 100 PRO A O 1
ATOM 826 N N . TYR A 1 101 ? -11.800 0.652 6.942 1.00 90.56 101 TYR A N 1
ATOM 827 C CA . TYR A 1 101 ? -12.452 -0.408 7.710 1.00 90.56 101 TYR A CA 1
ATOM 828 C C . TYR A 1 101 ? -13.379 -1.255 6.843 1.00 90.56 101 TYR A C 1
ATOM 830 O O . TYR A 1 101 ? -13.956 -0.776 5.858 1.00 90.56 101 TYR A O 1
ATOM 838 N N . GLY A 1 102 ? -13.577 -2.500 7.276 1.00 92.62 102 GLY A N 1
ATOM 839 C CA . GLY A 1 102 ? -14.496 -3.465 6.680 1.00 92.62 102 GLY A CA 1
ATOM 840 C C . GLY A 1 102 ? -13.792 -4.764 6.307 1.00 92.62 102 GLY A C 1
ATOM 841 O O . GLY A 1 102 ? 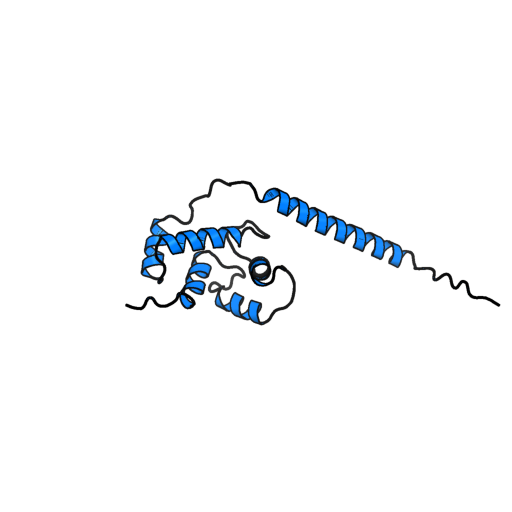-12.645 -4.752 5.878 1.00 92.62 102 GLY A O 1
ATOM 842 N N . GLU A 1 103 ? -14.483 -5.887 6.461 1.00 93.94 103 GLU A N 1
ATOM 843 C CA . GLU A 1 103 ? -13.956 -7.187 6.049 1.00 93.94 103 GLU A CA 1
ATOM 844 C C . GLU A 1 103 ? -14.069 -7.340 4.531 1.00 93.94 103 GLU A C 1
ATOM 846 O O . GLU A 1 103 ? -15.126 -7.091 3.941 1.00 93.94 103 GLU A O 1
ATOM 851 N N . ASN A 1 104 ? -12.984 -7.759 3.881 1.00 94.62 104 ASN A N 1
ATOM 852 C CA . ASN A 1 104 ? -12.984 -7.989 2.445 1.00 94.62 104 ASN A CA 1
ATOM 853 C C . ASN A 1 104 ? -12.009 -9.112 2.071 1.00 94.62 104 ASN A C 1
ATOM 855 O O . ASN A 1 104 ? -10.802 -8.907 1.998 1.00 94.62 104 ASN A O 1
ATOM 859 N N . LEU A 1 105 ? -12.554 -10.286 1.739 1.00 96.06 105 LEU A N 1
ATOM 860 C CA . LEU A 1 105 ? -11.751 -11.457 1.373 1.00 96.06 105 LEU A CA 1
ATOM 861 C C . LEU A 1 105 ? -10.876 -11.233 0.132 1.00 96.06 105 LEU A C 1
ATOM 863 O O . LEU A 1 105 ? -9.835 -11.869 0.004 1.00 96.06 105 LEU A O 1
ATOM 867 N N . PHE A 1 106 ? -11.280 -10.365 -0.802 1.00 95.44 106 PHE A N 1
ATOM 868 C CA . PHE A 1 106 ? -10.444 -10.035 -1.958 1.00 95.44 106 PHE A CA 1
ATOM 869 C C . PHE A 1 106 ? -9.227 -9.217 -1.529 1.00 95.44 106 PHE A C 1
ATOM 871 O O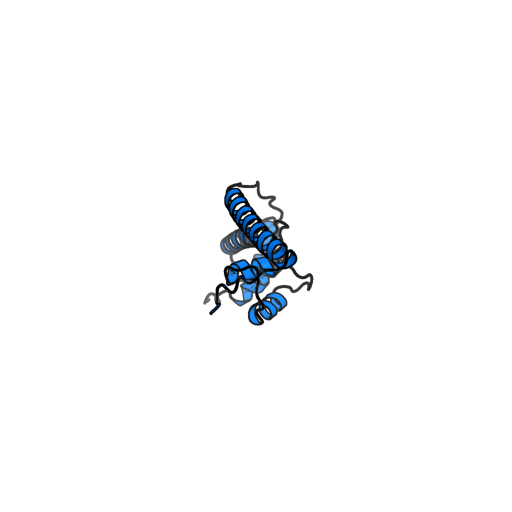 . PHE A 1 106 ? -8.113 -9.555 -1.920 1.00 95.44 106 PHE A O 1
ATOM 878 N N . LEU A 1 107 ? -9.430 -8.198 -0.687 1.00 95.56 107 LEU A N 1
ATOM 879 C CA . LEU A 1 107 ? -8.337 -7.427 -0.099 1.00 95.56 107 LEU A CA 1
ATOM 880 C C . LEU A 1 107 ? -7.382 -8.349 0.652 1.00 95.56 107 LEU A C 1
ATOM 882 O O . LEU A 1 107 ? -6.188 -8.276 0.410 1.00 95.56 107 LEU A O 1
ATOM 886 N N . ASP A 1 108 ? -7.907 -9.234 1.501 1.00 94.94 108 ASP A N 1
ATOM 887 C CA . ASP A 1 108 ? -7.092 -10.165 2.286 1.00 94.94 108 ASP A CA 1
ATOM 888 C C . ASP A 1 108 ? -6.178 -10.997 1.382 1.00 94.94 108 ASP A C 1
ATOM 890 O O . ASP A 1 108 ? -4.973 -11.069 1.598 1.00 94.94 108 ASP A O 1
ATOM 894 N N . ARG A 1 109 ? -6.735 -11.573 0.309 1.00 95.38 109 ARG A N 1
ATOM 895 C CA . ARG A 1 109 ? -5.968 -12.404 -0.628 1.00 95.38 109 ARG A CA 1
ATOM 896 C C . ARG A 1 109 ? -4.962 -11.613 -1.450 1.00 95.38 109 ARG A C 1
ATOM 898 O O . ARG A 1 109 ? -3.881 -12.127 -1.706 1.00 95.38 109 ARG A O 1
ATOM 905 N N . VAL A 1 110 ? -5.313 -10.410 -1.897 1.00 93.75 110 VAL A N 1
ATOM 906 C CA . VAL A 1 110 ? -4.393 -9.561 -2.669 1.00 93.75 110 VAL A CA 1
ATOM 907 C C . VAL A 1 110 ? -3.276 -9.039 -1.775 1.00 93.75 110 VAL A C 1
ATOM 909 O O . VAL A 1 110 ? -2.120 -9.090 -2.175 1.00 93.75 110 VAL A O 1
ATOM 912 N N . PHE A 1 111 ? -3.602 -8.616 -0.556 1.00 94.50 111 PHE A N 1
ATOM 913 C CA . PHE A 1 111 ? -2.626 -8.179 0.435 1.00 94.50 111 PHE A CA 1
ATOM 914 C C . PHE A 1 111 ? -1.645 -9.310 0.755 1.00 94.50 111 PHE A C 1
ATOM 916 O O . PHE A 1 111 ? -0.440 -9.118 0.648 1.00 94.50 111 PHE A O 1
ATOM 923 N N . ASP A 1 112 ? -2.147 -10.521 1.018 1.00 92.94 112 ASP A N 1
ATOM 924 C CA . ASP A 1 112 ? -1.310 -11.707 1.232 1.00 92.94 112 ASP A CA 1
ATOM 925 C C . ASP A 1 112 ? -0.435 -12.057 0.016 1.00 92.94 112 ASP A C 1
ATOM 927 O O . ASP A 1 112 ? 0.600 -12.700 0.171 1.00 92.94 112 ASP A O 1
ATOM 931 N N . LEU A 1 113 ? -0.844 -11.714 -1.205 1.00 91.31 113 LEU A N 1
ATOM 932 C CA . LEU A 1 113 ? -0.015 -11.931 -2.393 1.00 91.31 113 LEU A CA 1
ATOM 933 C C . LEU A 1 113 ? 1.077 -10.869 -2.538 1.00 91.31 113 LEU A C 1
ATOM 935 O O . LEU A 1 113 ? 2.108 -11.163 -3.131 1.00 91.31 113 LEU A O 1
ATOM 939 N N . PHE A 1 114 ? 0.835 -9.659 -2.035 1.00 91.50 114 PHE A N 1
ATOM 940 C CA . PHE A 1 114 ? 1.734 -8.515 -2.174 1.00 91.50 114 PHE A CA 1
ATOM 941 C C . PHE A 1 114 ? 2.756 -8.450 -1.025 1.00 91.50 114 PHE A C 1
ATOM 943 O O . PHE A 1 114 ? 3.888 -8.053 -1.261 1.00 91.50 114 PHE A O 1
ATOM 950 N N . ASP A 1 115 ? 2.384 -8.866 0.191 1.00 93.06 115 ASP A N 1
ATOM 951 C CA . ASP A 1 115 ? 3.286 -9.007 1.347 1.00 93.06 115 ASP A CA 1
ATOM 952 C C . ASP A 1 115 ? 4.090 -10.317 1.232 1.00 93.06 115 ASP A C 1
ATOM 954 O O . ASP A 1 115 ? 3.720 -11.370 1.779 1.00 93.06 115 ASP A O 1
ATOM 958 N N . GLU A 1 116 ? 5.166 -10.272 0.447 1.00 89.25 116 GLU A N 1
ATOM 959 C CA . GLU A 1 116 ? 6.062 -11.404 0.199 1.00 89.25 116 GLU A CA 1
ATOM 960 C C . GLU A 1 116 ? 6.878 -11.753 1.447 1.00 89.25 116 GLU A C 1
ATOM 962 O O . GLU A 1 116 ? 7.089 -12.937 1.744 1.00 89.25 116 GLU A O 1
ATOM 967 N N . LYS A 1 117 ? 7.293 -10.733 2.206 1.00 89.75 117 LYS A N 1
ATOM 968 C CA . LYS A 1 117 ? 8.074 -10.861 3.445 1.00 89.75 117 LYS A CA 1
ATOM 969 C C . LYS A 1 117 ? 7.239 -11.342 4.638 1.00 89.75 117 LYS A C 1
ATOM 971 O O . LYS A 1 117 ? 7.825 -11.765 5.638 1.00 89.75 117 LYS A O 1
ATOM 976 N N . LYS A 1 118 ? 5.905 -11.347 4.537 1.00 93.12 118 LYS A N 1
ATOM 977 C CA . LYS A 1 118 ? 4.952 -11.782 5.579 1.00 93.12 118 LYS A CA 1
ATOM 978 C C . LYS A 1 118 ? 5.078 -10.988 6.877 1.00 93.12 118 LYS A C 1
ATOM 980 O O . LYS A 1 118 ? 4.979 -11.559 7.968 1.00 93.12 118 LYS A O 1
ATOM 985 N N . ASN A 1 119 ? 5.330 -9.688 6.769 1.00 91.50 119 ASN A N 1
ATOM 986 C CA . ASN A 1 119 ? 5.509 -8.800 7.920 1.00 91.50 119 ASN A CA 1
ATOM 987 C C . ASN A 1 119 ? 4.269 -7.929 8.212 1.00 91.50 119 ASN A C 1
ATOM 989 O O . ASN A 1 119 ? 4.264 -7.222 9.220 1.00 91.50 119 ASN A O 1
ATOM 993 N N . GLY A 1 120 ? 3.213 -8.028 7.396 1.00 91.44 120 GLY A N 1
ATOM 994 C CA . GLY A 1 120 ? 1.961 -7.288 7.566 1.00 91.44 120 GLY A CA 1
ATOM 995 C C . GLY A 1 120 ? 1.948 -5.896 6.932 1.00 91.44 120 GLY A C 1
ATOM 996 O O . GLY A 1 120 ? 0.966 -5.176 7.110 1.00 91.44 120 GLY A O 1
ATOM 997 N N . VAL A 1 121 ? 2.993 -5.529 6.191 1.00 92.44 121 VAL A N 1
ATOM 998 C CA . VAL A 1 121 ? 3.099 -4.299 5.393 1.00 92.44 121 VAL A CA 1
ATOM 999 C C . VAL A 1 121 ? 3.714 -4.639 4.035 1.00 92.44 121 VAL A C 1
ATOM 1001 O O . VAL A 1 121 ? 4.232 -5.734 3.853 1.00 92.44 121 VAL A O 1
ATOM 1004 N N . PHE A 1 122 ? 3.687 -3.723 3.070 1.00 89.12 122 PHE A N 1
ATOM 1005 C CA . PHE A 1 122 ? 4.572 -3.842 1.902 1.00 89.12 122 PHE A CA 1
ATOM 1006 C C . PHE A 1 122 ? 5.495 -2.642 1.780 1.00 89.12 122 PHE A C 1
ATOM 1008 O O . PHE A 1 122 ? 5.069 -1.481 1.844 1.00 89.12 122 PHE A O 1
ATOM 1015 N N . GLU A 1 123 ? 6.771 -2.951 1.570 1.00 91.75 123 GLU A N 1
ATOM 1016 C CA . GLU A 1 123 ? 7.802 -1.988 1.199 1.00 91.75 123 GLU A CA 1
ATOM 1017 C C . GLU A 1 123 ? 7.727 -1.669 -0.308 1.00 91.75 123 GLU A C 1
ATOM 1019 O O . GLU A 1 123 ? 6.993 -2.292 -1.082 1.00 91.75 123 GLU A O 1
ATOM 1024 N N . PHE A 1 124 ? 8.477 -0.657 -0.753 1.00 90.56 124 PHE A N 1
ATOM 1025 C CA . PHE A 1 124 ? 8.402 -0.199 -2.142 1.00 90.56 124 PHE A CA 1
ATOM 1026 C C . PHE A 1 124 ? 8.797 -1.280 -3.166 1.00 90.56 124 PHE A C 1
ATOM 1028 O O . PHE A 1 124 ? 8.210 -1.341 -4.245 1.00 90.56 124 PHE A O 1
ATOM 1035 N N . ASP A 1 125 ? 9.766 -2.139 -2.850 1.00 88.25 125 ASP A N 1
ATOM 1036 C CA . ASP A 1 125 ? 10.182 -3.251 -3.713 1.00 88.25 125 ASP A CA 1
ATOM 1037 C C . ASP A 1 125 ? 9.054 -4.271 -3.920 1.00 88.25 125 ASP A C 1
ATOM 1039 O O . ASP A 1 125 ? 8.767 -4.631 -5.063 1.00 88.25 125 ASP A O 1
ATOM 1043 N N . GLU A 1 126 ? 8.357 -4.654 -2.848 1.00 90.94 126 GLU A N 1
ATOM 1044 C CA . GLU A 1 126 ? 7.197 -5.555 -2.900 1.00 90.94 126 GLU A CA 1
ATOM 1045 C C . GLU A 1 126 ? 6.049 -4.933 -3.698 1.00 90.94 126 GLU A C 1
ATOM 1047 O O . GLU A 1 126 ? 5.447 -5.584 -4.553 1.00 90.94 126 GLU A O 1
ATOM 1052 N N . PHE A 1 127 ? 5.799 -3.637 -3.499 1.00 91.44 127 PHE A N 1
ATOM 1053 C CA . PHE A 1 127 ? 4.793 -2.895 -4.255 1.00 91.44 127 PHE A CA 1
ATOM 1054 C C . PHE A 1 127 ? 5.066 -2.911 -5.768 1.00 91.44 127 PHE A C 1
ATOM 1056 O O . PHE A 1 127 ? 4.164 -3.178 -6.569 1.00 91.44 127 PHE A O 1
ATOM 1063 N N . VAL A 1 128 ? 6.309 -2.651 -6.182 1.00 89.94 128 VAL A N 1
ATOM 1064 C CA . VAL A 1 128 ? 6.689 -2.668 -7.603 1.00 89.94 128 VAL A CA 1
ATOM 1065 C C . VAL A 1 128 ? 6.639 -4.089 -8.166 1.00 89.94 128 VAL A C 1
ATOM 1067 O O . VAL A 1 128 ? 6.123 -4.284 -9.272 1.00 89.94 128 VAL A O 1
ATOM 1070 N N . HIS A 1 129 ? 7.139 -5.080 -7.426 1.00 87.50 129 HIS A N 1
ATOM 1071 C CA . HIS A 1 129 ? 7.139 -6.473 -7.866 1.00 87.50 129 HIS A CA 1
ATOM 1072 C C . HIS A 1 129 ? 5.710 -7.001 -8.059 1.00 87.50 129 HIS A C 1
ATOM 1074 O O . HIS A 1 129 ? 5.387 -7.566 -9.108 1.00 87.50 129 HIS A O 1
ATOM 1080 N N . ALA A 1 130 ? 4.812 -6.696 -7.123 1.00 89.19 130 ALA A N 1
ATOM 1081 C CA . ALA A 1 130 ? 3.404 -7.049 -7.223 1.00 89.19 130 ALA A CA 1
ATOM 1082 C C . ALA A 1 130 ? 2.713 -6.399 -8.437 1.00 89.19 130 ALA A C 1
AT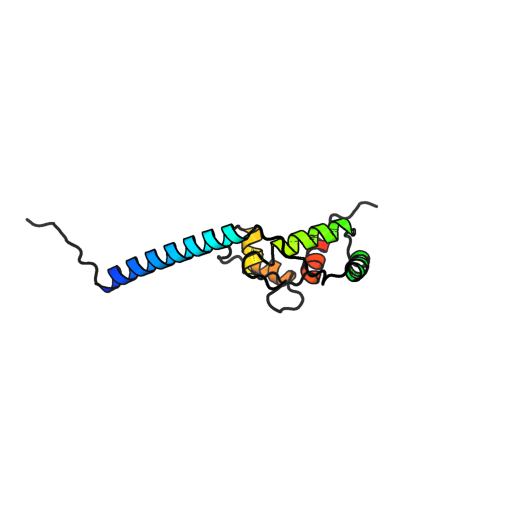OM 1084 O O . ALA A 1 130 ? 1.936 -7.046 -9.148 1.00 89.19 130 ALA A O 1
ATOM 1085 N N . LEU A 1 131 ? 3.029 -5.134 -8.735 1.00 89.31 131 LEU A N 1
ATOM 1086 C CA . LEU A 1 131 ? 2.462 -4.426 -9.887 1.00 89.31 131 LEU A CA 1
ATOM 1087 C C . LEU A 1 131 ? 3.048 -4.863 -11.237 1.00 89.31 131 LEU A C 1
ATOM 1089 O O . LEU A 1 131 ? 2.381 -4.724 -12.264 1.00 89.31 131 LEU A O 1
ATOM 1093 N N . ASN A 1 132 ? 4.240 -5.460 -11.257 1.00 86.00 132 ASN A N 1
ATOM 1094 C CA . ASN A 1 132 ? 4.877 -5.974 -12.475 1.00 86.00 132 ASN A CA 1
ATOM 1095 C C . ASN A 1 132 ? 4.063 -7.076 -13.173 1.00 86.00 132 ASN A C 1
ATOM 1097 O O . ASN A 1 132 ? 4.140 -7.243 -14.395 1.00 86.00 132 ASN A O 1
ATOM 1101 N N . VAL A 1 133 ? 3.264 -7.836 -12.418 1.00 83.75 133 VAL A N 1
ATOM 1102 C CA . VAL A 1 133 ? 2.374 -8.870 -12.974 1.00 83.75 133 VAL A CA 1
ATOM 1103 C C . VAL A 1 133 ? 1.260 -8.246 -13.819 1.00 83.75 133 VAL A C 1
ATOM 1105 O O . VAL A 1 133 ? 0.815 -8.844 -14.798 1.00 83.75 133 VAL A O 1
ATOM 1108 N N . PHE A 1 134 ? 0.848 -7.023 -13.478 1.00 85.00 134 PHE A N 1
ATOM 1109 C CA . PHE A 1 134 ? -0.182 -6.267 -14.188 1.00 85.00 134 PHE A CA 1
ATOM 1110 C C . PHE A 1 134 ? 0.383 -5.365 -15.286 1.00 85.00 134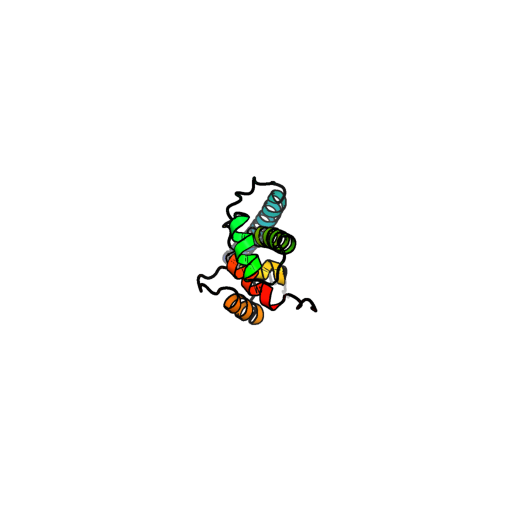 PHE A C 1
ATOM 1112 O O . PHE A 1 134 ? -0.394 -4.726 -15.999 1.00 85.00 134 PHE A O 1
ATOM 1119 N N . HIS A 1 135 ? 1.712 -5.303 -15.442 1.00 81.88 135 HIS A N 1
ATOM 1120 C CA . HIS A 1 135 ? 2.323 -4.513 -16.503 1.00 81.88 135 HIS A CA 1
ATOM 1121 C C . HIS A 1 135 ? 1.909 -5.086 -17.866 1.00 81.88 135 HIS A C 1
ATOM 1123 O O . HIS A 1 135 ? 2.161 -6.270 -18.136 1.00 81.88 135 HIS A O 1
ATOM 1129 N N . PRO A 1 136 ? 1.242 -4.294 -18.728 1.00 80.81 136 PRO A N 1
ATOM 1130 C CA . PRO A 1 136 ? 0.877 -4.749 -20.057 1.00 80.81 136 PRO A CA 1
ATOM 1131 C C . PRO A 1 136 ? 2.151 -5.139 -20.794 1.00 80.81 136 PRO A C 1
ATOM 1133 O O . PRO A 1 136 ? 3.054 -4.320 -20.932 1.00 80.81 136 PRO A O 1
ATOM 1136 N N . CYS A 1 137 ? 2.231 -6.380 -21.277 1.00 64.31 137 CYS A N 1
ATOM 1137 C CA . CYS A 1 137 ? 3.387 -6.797 -22.059 1.00 64.31 137 CYS A CA 1
ATOM 1138 C C . CYS A 1 137 ? 3.546 -5.834 -23.245 1.00 64.31 137 CYS A C 1
ATOM 1140 O O . CYS A 1 137 ? 2.624 -5.748 -24.066 1.00 64.31 137 CYS A O 1
ATOM 1142 N N . PRO A 1 138 ? 4.677 -5.117 -23.368 1.00 57.44 138 PRO A N 1
ATOM 1143 C CA . PRO A 1 138 ? 4.931 -4.363 -24.575 1.00 57.44 138 PRO A CA 1
ATOM 1144 C C . PRO A 1 138 ? 5.083 -5.390 -25.695 1.00 57.44 138 PRO A C 1
ATOM 1146 O O . PRO A 1 138 ? 5.959 -6.255 -25.642 1.00 57.44 138 PRO A O 1
ATOM 1149 N N . TYR A 1 139 ? 4.183 -5.341 -26.679 1.00 48.84 139 TYR A N 1
ATOM 1150 C CA . TYR A 1 139 ? 4.382 -6.049 -27.937 1.00 48.84 139 TYR A CA 1
ATOM 1151 C C . TYR A 1 139 ? 5.742 -5.613 -28.484 1.00 48.84 139 TYR A C 1
ATOM 1153 O O . TYR A 1 139 ? 5.947 -4.435 -28.783 1.00 48.84 139 TYR A O 1
ATOM 1161 N N . ARG A 1 140 ? 6.675 -6.560 -28.534 1.00 44.75 140 ARG A N 1
ATOM 1162 C CA . ARG A 1 140 ? 7.927 -6.435 -29.267 1.00 44.75 140 ARG A CA 1
ATOM 1163 C C . ARG A 1 140 ? 7.704 -6.917 -30.690 1.00 44.75 140 ARG A C 1
ATOM 1165 O O . ARG A 1 140 ? 6.977 -7.926 -30.842 1.00 44.75 140 ARG A O 1
#

InterPro domains:
  IPR002048 EF-hand domain [PS50222] (102-137)
  IPR011992 EF-hand domain pair [SSF47473] (58-135)
  IPR045198 Calcineurin B-like [PTHR23056] (47-137)

Sequence (140 aa):
MDFWRSSSLSLGEWICAAFILFVVIIEVLIFVVTDCFSDRPRPTKRRFTFGNMSVLADEIRFIVNELEALYELFKKLSSSIIDDESIHKEEFQLALFRTPYGENLFLDRVFDLFDEKKNGVFEFDEFVHALNVFHPCPYR

=== Feature glossary ===
A reading guide for the features in this record.

Start from the sequence.

  · Sequence gives the chain of amino acids in standard one-letter code (A=alanine, C=cysteine, …, Y=tyrosine), read N→C. It is the only feature that is directly encoded by the gene; all structural features are derived from the folded form of this sequence.

Fold it, and you get atomic coordinates and the backbone conformation that goes with them.

  · The mmCIF table is the protein's shape written out atom by atom. For each backbone N, Cα, C, and carbonyl O, it records an (x, y, z) coordinate triple in Å plus the residue type, chain letter, and residue number.

  · Backbone dihedral angles. Every residue except chain termini has a φ (preceding-C → N → Cα → C) and a ψ (N → Cα → C → next-N). They are reported in degrees following the IUPAC sign convention. Secondary structure is essentially a statement about which (φ, ψ) basin each residue occupies.

  · DSSP 8-state secondary structure assigns each residue one of H (α-helix), G (3₁₀-helix), I (π-helix), E (extended β-strand), B (isolated β-bridge), T (hydrogen-bonded turn), S (bend), or '-' (coil). The assignment is computed from backbone hydrogen-bond geometry via the Kabsch–Sander algorithm.

  · P-SEA three-state annotation labels each residue as helix, strand, or coil based purely on the geometry of the Cα trace. It serves as a fallback when the full backbone (and thus DSSP) is unavailable.

Summarize the fold with a handful of shape descriptors and a per-residue structural alphabet.

  · Radius of gyration (Rg) is the root-mean-square distance of Cα atoms from their centroid — a single number for overall size and compactness. A globular domain of N residues has Rg ≈ 2.2·N^0.38 Å; an extended or disordered chain has a much larger Rg. The Cα contact count is the number of residue pairs whose Cα atoms are within 8 Å and are more than four positions apart in sequence — a standard proxy for tertiary packing density. The bounding box is the smallest axis-aligned box enclosing all Cα atoms.

  · Foldseek's 3Di representation compresses backbone geometry into a per-residue letter drawn from a learned twenty-state alphabet. It captures the tertiary interaction pattern around each residue — which residues are packed against it in space, regardless of where they are in sequence.

  · Accessible surface area quantifies burial. A residue with SASA near zero is packed into the hydrophobic core; one with SASA >100 Å² sits on the surface. Computed here via the Shrake–Rupley numerical algorithm with a 1.4 Å probe.

Ask how reliable the model is.

  · For AlphaFold models, the B-factor field carries pLDDT — the model's own estimate of local accuracy on a 0–100 scale. Regions with pLDDT<50 should be treated as essentially unmodeled; they often correspond to intrinsically disordered segments.

  · For experimental (PDB) structures, the B-factor (temperature factor) quantifies the positional spread of each atom in the crystal — a combination of thermal vibration and static disorder — in units of Å². High B-factors mark flexible loops or poorly resolved regions; low B-factors mark the rigid, well-ordered core.

  · PAE(i, j) answers: if I align the predicted and true structures on residue i, how far off (in Å) do I expect residue j to be? A block-diagonal PAE matrix with low values on the blocks and high values off-diagonal is the signature of a multi-domain protein with confidently predicted domains but uncertain inter-domain orientation.

Place it in context: what it resembles, what it is annotated as, and how it looks.

  · Structural nearest neighbors (via Foldseek easy-search vs the PDB). Reported per hit: target PDB id, E-value, and alignment TM-score. A TM-score above ~0.5 is the conventional threshold for 'same fold'.

  · Functional annotations link the protein to curated databases. InterPro entries identify conserved domains and families by matching the sequence against member-database signatures (Pfam, PROSITE, CDD, …). Gene Ontology (GO) terms describe molecular function, biological process, and cellular component in a controlled vocabulary. CATH places the structure in a hierarchical fold classification (Class/Architecture/Topology/Homologous-superfamily). The organism is the source species.

  · Plot images: a contact map (which residues are close in 3D, as an N×N binary image), a Ramachandran scatter (backbone torsion angles, revealing secondary-structure composition at a glance), and — for AlphaFold structures — a PAE heatmap (pairwise prediction confidence).

  · Structure images are PyMOL renders from six orthogonal camera directions. Cartoon representation draws helices as coils and strands as arrows; sticks shows the backbone as bonds; surface shows the solvent-excluded envelope. Rainbow coloring maps sequence position to hue (blue→red, N→C); chain coloring assigns a distinct color per polypeptide.